Protein AF-A0A9D4EL68-F1 (afdb_monomer)

Radius of gyration: 13.66 Å; Cα contacts (8 Å, |Δi|>4): 103; chains: 1; bounding box: 35×26×33 Å

Sequence (75 aa):
MVSTLSFSYYDKMIDKPELRSRQDLNVVIICANGEKIPYLGYIEVLVKIPFSQNIEIAAPILIVPRQSTMTKYLQ

Foldseek 3Di:
DAAADEPVVLVPDPPRFDFAQPVVVVDWDADPVRDTFDFRGWGWDWDFDPPPPRDTDGHIYTYGYPPRDDPPPPD

Organism: Dreissena polymorpha (NCBI:txid45954)

Nearest PDB structures (foldseek):
  6p5n-assembly1_Aq  TM=3.292E-01  e=2.974E+00  Homo sapiens
  7sqc-assembly1_T3  TM=2.691E-01  e=5.973E+00  Chlamydomonas reinhardtii
  1zqh-assembly1_A  TM=2.718E-01  e=4.939E+00  Homo sapiens
  7sqc-assembly1_T1  TM=2.723E-01  e=5.973E+00  Chlamydomonas reinhardtii

Secondary structure (DSSP, 8-state):
---EEEHHHHTT-SSPPP-EEGGGTT---B-TTSPBPP--EEEEEEEE-TTSTT-EEEEEEEEE-TT-S-TTS--

Structure (mmCIF, N/CA/C/O backbone):
data_AF-A0A9D4EL68-F1
#
_entry.id   AF-A0A9D4EL68-F1
#
loop_
_atom_site.group_PDB
_atom_site.id
_atom_site.type_symbol
_atom_site.label_atom_id
_atom_site.label_alt_id
_atom_site.label_comp_id
_atom_site.label_asym_id
_atom_site.label_entity_id
_atom_site.label_seq_id
_atom_site.pdbx_PDB_ins_code
_atom_site.Cartn_x
_atom_site.Cartn_y
_atom_site.Cartn_z
_atom_site.occupancy
_atom_site.B_iso_or_equiv
_atom_site.auth_seq_id
_atom_site.auth_comp_id
_atom_site.auth_asym_id
_atom_site.auth_atom_id
_atom_site.pdbx_PDB_model_num
ATOM 1 N N . MET A 1 1 ? 7.070 12.629 -0.471 1.00 72.69 1 MET A N 1
ATOM 2 C CA . MET A 1 1 ? 7.391 11.379 0.253 1.00 72.69 1 MET A CA 1
ATOM 3 C C . MET A 1 1 ? 6.187 10.461 0.132 1.00 72.69 1 MET A C 1
ATOM 5 O O . MET A 1 1 ? 5.080 10.972 0.223 1.00 72.69 1 MET A O 1
ATOM 9 N N . VAL A 1 2 ? 6.377 9.171 -0.147 1.00 83.75 2 VAL A N 1
ATOM 10 C CA . VAL A 1 2 ? 5.275 8.212 -0.333 1.00 83.75 2 VAL A CA 1
ATOM 11 C C . VAL A 1 2 ? 5.416 7.060 0.652 1.00 83.75 2 VAL A C 1
ATOM 13 O O . VAL A 1 2 ? 6.525 6.587 0.898 1.00 83.75 2 VAL A O 1
ATOM 16 N N . SER A 1 3 ? 4.294 6.627 1.217 1.00 89.25 3 SER A N 1
ATOM 17 C CA . SER A 1 3 ? 4.237 5.479 2.117 1.00 89.25 3 SER A CA 1
ATOM 18 C C . SER A 1 3 ? 4.135 4.189 1.309 1.00 89.25 3 SER A C 1
ATOM 20 O O . SER A 1 3 ? 3.335 4.086 0.377 1.00 89.25 3 SER A O 1
ATOM 22 N N . THR A 1 4 ? 4.942 3.193 1.668 1.00 90.69 4 THR A N 1
ATOM 23 C CA . THR A 1 4 ? 4.956 1.887 1.000 1.00 90.69 4 THR A CA 1
ATOM 24 C C . THR A 1 4 ? 4.804 0.765 2.016 1.00 90.69 4 THR A C 1
ATOM 26 O O . THR A 1 4 ? 5.197 0.903 3.175 1.00 90.69 4 THR A O 1
ATOM 29 N N . LEU A 1 5 ? 4.236 -0.352 1.574 1.00 91.44 5 LEU A N 1
ATOM 30 C CA . LEU A 1 5 ? 4.117 -1.578 2.347 1.00 91.44 5 LEU A CA 1
ATOM 31 C C . LEU A 1 5 ? 4.582 -2.758 1.498 1.00 91.44 5 LEU A C 1
ATOM 33 O O . LEU A 1 5 ? 4.217 -2.889 0.330 1.00 91.44 5 LEU A O 1
ATOM 37 N N . SER A 1 6 ? 5.383 -3.645 2.086 1.00 92.44 6 SER A N 1
ATOM 38 C CA . SER A 1 6 ? 5.822 -4.847 1.375 1.00 92.44 6 SER A CA 1
ATOM 39 C C . SER A 1 6 ? 4.644 -5.784 1.097 1.00 92.44 6 SER A C 1
ATOM 41 O O . SER A 1 6 ? 3.830 -6.056 1.985 1.00 92.44 6 SER A O 1
ATOM 43 N N . PHE A 1 7 ? 4.608 -6.362 -0.103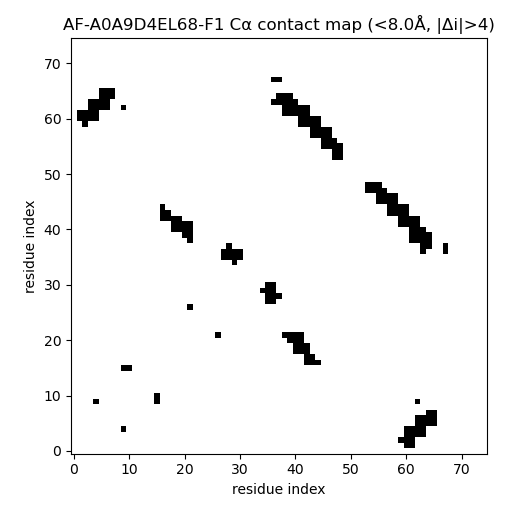 1.00 93.00 7 PHE A N 1
ATOM 44 C CA . PHE A 1 7 ? 3.600 -7.350 -0.483 1.00 93.00 7 PHE A CA 1
ATOM 45 C C . PHE A 1 7 ? 3.563 -8.533 0.491 1.00 93.00 7 PHE A C 1
ATOM 47 O O . PHE A 1 7 ? 2.493 -8.998 0.852 1.00 93.00 7 PHE A O 1
ATOM 54 N N . SER A 1 8 ? 4.718 -8.977 1.000 1.00 92.19 8 SER A N 1
ATOM 55 C CA . SER A 1 8 ? 4.760 -10.098 1.949 1.00 92.19 8 SER A CA 1
ATOM 56 C C . SER A 1 8 ? 4.124 -9.808 3.306 1.00 92.19 8 SER A C 1
ATOM 58 O O . SER A 1 8 ? 3.800 -10.752 4.022 1.00 92.19 8 SER A O 1
ATOM 60 N N . TYR A 1 9 ? 4.006 -8.535 3.687 1.00 92.44 9 TYR A N 1
ATOM 61 C CA . TYR A 1 9 ? 3.271 -8.152 4.889 1.00 92.44 9 TYR A CA 1
ATOM 62 C C . TYR A 1 9 ? 1.787 -7.975 4.572 1.00 92.44 9 TYR A C 1
ATOM 64 O O . TYR A 1 9 ? 0.952 -8.525 5.280 1.00 92.44 9 TYR A O 1
ATOM 72 N N . TYR A 1 10 ? 1.478 -7.279 3.472 1.00 94.19 10 TYR A N 1
ATOM 73 C CA . TYR A 1 10 ? 0.113 -7.127 2.967 1.00 94.19 10 TYR A CA 1
ATOM 74 C C . TYR A 1 10 ? -0.602 -8.479 2.826 1.00 94.19 10 TYR A C 1
ATOM 76 O O . TYR A 1 10 ? -1.709 -8.646 3.323 1.00 94.19 10 TYR A O 1
ATOM 84 N N . ASP A 1 11 ? 0.055 -9.474 2.229 1.00 94.19 11 ASP A N 1
ATOM 85 C CA . ASP A 1 11 ? -0.543 -10.785 1.971 1.00 94.19 11 ASP A CA 1
ATOM 86 C C . ASP A 1 11 ? -0.892 -11.572 3.246 1.00 94.19 11 ASP A C 1
ATOM 88 O O . ASP A 1 11 ? -1.785 -12.413 3.232 1.00 94.19 11 ASP A O 1
ATOM 92 N N . LYS A 1 12 ? -0.230 -11.253 4.365 1.00 95.19 12 LYS A N 1
ATOM 93 C CA . LYS A 1 12 ? -0.442 -11.887 5.675 1.00 95.19 12 LYS A CA 1
ATOM 94 C C . LYS A 1 12 ? -1.440 -11.142 6.566 1.00 95.19 12 LYS A C 1
ATOM 96 O O . LYS A 1 12 ? -1.633 -11.546 7.712 1.00 95.19 12 LYS A O 1
ATOM 101 N N . MET A 1 13 ? -2.030 -10.044 6.095 1.00 93.94 13 MET A N 1
ATOM 102 C CA . MET A 1 13 ? -3.027 -9.299 6.865 1.00 93.94 13 MET A CA 1
ATOM 103 C C . MET A 1 13 ? -4.299 -10.131 7.053 1.00 93.94 13 MET A C 1
ATOM 105 O O . MET A 1 13 ? -4.798 -10.727 6.103 1.00 93.94 13 MET A O 1
ATOM 109 N N . ILE A 1 14 ? -4.818 -10.146 8.283 1.00 92.88 14 ILE A N 1
ATOM 110 C CA . ILE A 1 14 ? -6.066 -10.846 8.627 1.00 92.88 14 ILE A CA 1
ATOM 111 C C . ILE A 1 14 ? -7.264 -10.118 8.005 1.00 92.88 14 ILE A C 1
ATOM 113 O O . ILE A 1 14 ? -8.092 -10.745 7.356 1.00 92.88 14 ILE A O 1
ATOM 117 N N . ASP A 1 15 ? -7.314 -8.795 8.157 1.00 89.81 15 ASP A N 1
ATOM 118 C CA . ASP A 1 15 ? -8.316 -7.922 7.543 1.00 89.81 15 ASP A CA 1
ATOM 119 C C . ASP A 1 15 ? -7.661 -7.143 6.397 1.00 89.81 15 ASP A C 1
ATOM 121 O O . ASP A 1 15 ? -7.214 -6.006 6.550 1.00 89.81 15 ASP A O 1
ATOM 125 N N . LYS A 1 16 ? -7.432 -7.848 5.285 1.00 92.25 16 LYS A N 1
ATOM 126 C CA . LYS A 1 16 ? -6.632 -7.363 4.157 1.00 92.25 16 LYS A CA 1
ATOM 127 C C . LYS A 1 16 ? -7.453 -6.392 3.295 1.00 92.25 16 LYS A C 1
ATOM 129 O O . LYS A 1 16 ? -8.410 -6.842 2.664 1.00 92.25 16 LYS A O 1
ATOM 134 N N . PRO A 1 17 ? -7.062 -5.106 3.181 1.00 93.94 17 PRO A N 1
ATOM 135 C CA . PRO A 1 17 ? -7.762 -4.158 2.319 1.00 93.94 17 PRO A CA 1
ATOM 136 C C . PRO A 1 17 ? -7.666 -4.554 0.843 1.00 93.94 17 PRO A C 1
ATOM 138 O O . PRO A 1 17 ? -6.707 -5.209 0.423 1.00 93.94 17 PRO A O 1
ATOM 141 N N . GLU A 1 18 ? -8.628 -4.115 0.037 1.00 95.38 18 GLU A N 1
ATOM 142 C CA . GLU A 1 18 ? -8.623 -4.353 -1.407 1.00 95.38 18 GLU A CA 1
ATOM 143 C C . GLU A 1 18 ? -7.394 -3.717 -2.076 1.00 95.38 18 GLU A C 1
ATOM 145 O O . GLU A 1 18 ? -7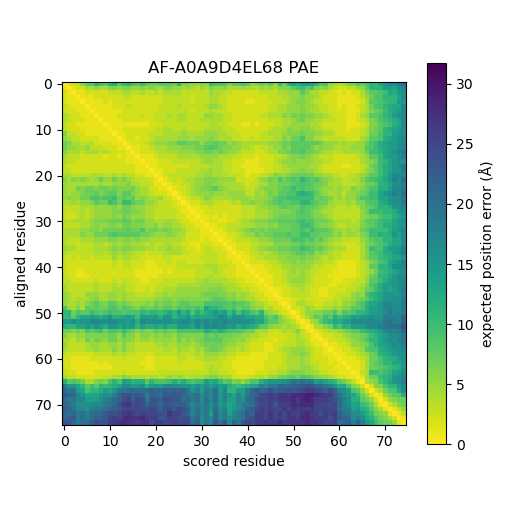.102 -2.535 -1.881 1.00 95.38 18 GLU A O 1
ATOM 150 N N . LEU A 1 19 ? -6.683 -4.506 -2.887 1.00 95.38 19 LEU A N 1
ATOM 151 C CA . LEU A 1 19 ? -5.588 -4.008 -3.712 1.00 95.38 19 LEU A CA 1
ATOM 152 C C . LEU A 1 19 ? -6.149 -3.355 -4.976 1.00 95.38 19 LEU A C 1
ATOM 154 O O . LEU A 1 19 ? -6.619 -4.045 -5.880 1.00 95.38 19 LEU A O 1
ATOM 158 N N . ARG A 1 20 ? -6.038 -2.033 -5.059 1.00 95.25 20 ARG A N 1
ATOM 159 C CA . ARG A 1 20 ? -6.491 -1.245 -6.207 1.00 95.25 20 ARG A CA 1
ATOM 160 C C . ARG A 1 20 ? -5.420 -1.101 -7.280 1.00 95.25 20 ARG A C 1
ATOM 162 O O . ARG A 1 20 ? -4.219 -1.260 -7.021 1.00 95.25 20 ARG A O 1
ATOM 169 N N . SER A 1 21 ? -5.860 -0.808 -8.503 1.00 92.62 21 SER A N 1
ATOM 170 C CA . SER A 1 21 ? -4.993 -0.793 -9.677 1.00 92.62 21 SER A CA 1
ATOM 171 C C . SER A 1 21 ? -4.022 0.379 -9.631 1.00 92.62 21 SER A C 1
ATOM 173 O O . SER A 1 21 ? -4.372 1.520 -9.352 1.00 92.62 21 SER A O 1
ATOM 175 N N . ARG A 1 22 ? -2.768 0.128 -10.012 1.00 85.75 22 ARG A N 1
ATOM 176 C CA . ARG A 1 22 ? -1.778 1.200 -10.205 1.00 85.75 22 ARG A CA 1
ATOM 177 C C . ARG A 1 22 ? -2.185 2.229 -11.268 1.00 85.75 22 ARG A C 1
ATOM 179 O O . ARG A 1 22 ? -1.678 3.346 -11.260 1.00 85.75 22 ARG A O 1
ATOM 186 N N . GLN A 1 23 ? -3.052 1.839 -12.204 1.00 87.94 23 GLN A N 1
ATOM 187 C CA . GLN A 1 23 ? -3.513 2.716 -13.283 1.00 87.94 23 GLN A CA 1
ATOM 188 C C . GLN A 1 23 ? -4.386 3.854 -12.748 1.00 87.94 23 GLN A C 1
ATOM 190 O O . GLN A 1 23 ? -4.370 4.934 -13.329 1.00 87.94 23 GLN A O 1
ATOM 195 N N . ASP A 1 24 ? -5.050 3.645 -11.609 1.00 86.38 24 ASP A N 1
ATOM 196 C CA . ASP A 1 24 ? -5.970 4.618 -11.015 1.00 86.38 24 ASP A CA 1
ATOM 197 C C . ASP A 1 24 ? -5.230 5.860 -10.495 1.00 86.38 24 ASP A C 1
ATOM 199 O O . ASP A 1 24 ? -5.766 6.964 -10.512 1.00 86.38 24 ASP A O 1
ATOM 203 N N . LEU A 1 25 ? -3.969 5.701 -10.070 1.00 82.75 25 LEU A N 1
ATOM 204 C CA . LEU A 1 25 ? -3.137 6.811 -9.598 1.00 82.75 25 LEU A CA 1
ATOM 205 C C . LEU A 1 25 ? -2.373 7.507 -10.732 1.00 82.75 25 LEU A C 1
ATOM 207 O O . LEU A 1 25 ? -2.016 8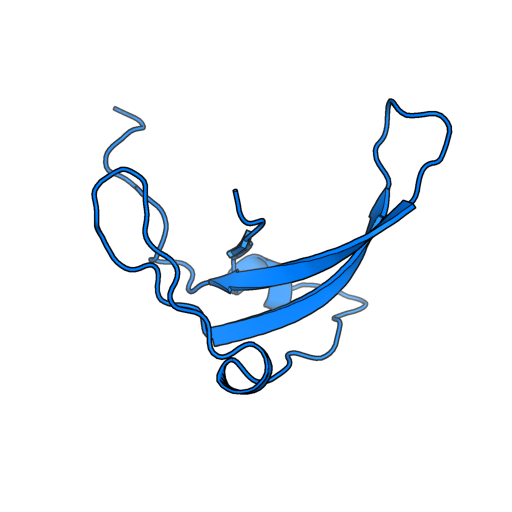.671 -10.592 1.00 82.75 25 LEU A O 1
ATOM 211 N N . ASN A 1 26 ? -2.084 6.803 -11.833 1.00 84.12 26 ASN A N 1
ATOM 212 C CA . ASN A 1 26 ? -1.273 7.293 -12.956 1.00 84.12 26 ASN A CA 1
ATOM 213 C C . ASN A 1 26 ? 0.033 8.009 -12.526 1.00 84.12 26 ASN A C 1
ATOM 215 O O . ASN A 1 26 ? 0.422 9.033 -13.090 1.00 84.12 26 ASN A O 1
ATOM 219 N N . VAL A 1 27 ? 0.716 7.478 -11.503 1.00 84.69 27 VAL A N 1
ATOM 220 C CA . VAL A 1 27 ? 1.965 8.045 -10.966 1.00 84.69 27 VAL A CA 1
ATOM 221 C C . VAL A 1 27 ? 3.167 7.135 -11.189 1.00 84.69 27 VAL A C 1
ATOM 223 O O . VAL A 1 27 ? 3.088 5.906 -11.091 1.00 84.69 27 VAL A O 1
ATOM 226 N N . VAL A 1 28 ? 4.321 7.765 -11.414 1.00 87.12 28 VAL A N 1
ATOM 227 C CA . VAL A 1 28 ? 5.636 7.118 -11.400 1.00 87.12 28 VAL A CA 1
ATOM 228 C C . VAL A 1 28 ? 6.353 7.520 -10.119 1.00 87.12 28 VAL A C 1
ATOM 230 O O . VAL A 1 28 ? 6.517 8.704 -9.840 1.00 87.12 28 VAL A O 1
ATOM 233 N N . ILE A 1 29 ? 6.799 6.530 -9.349 1.00 86.38 29 ILE A N 1
ATOM 234 C CA . ILE A 1 29 ? 7.524 6.756 -8.099 1.00 86.38 29 ILE A CA 1
ATOM 235 C C . ILE A 1 29 ? 9.018 6.630 -8.353 1.00 86.38 29 ILE A C 1
ATOM 237 O O . ILE A 1 29 ? 9.481 5.621 -8.889 1.00 86.38 29 ILE A O 1
ATOM 241 N N . ILE A 1 30 ? 9.758 7.660 -7.952 1.00 88.00 30 ILE A N 1
ATOM 242 C CA . ILE A 1 30 ? 11.204 7.761 -8.133 1.00 88.00 30 ILE A CA 1
ATOM 243 C C . ILE A 1 3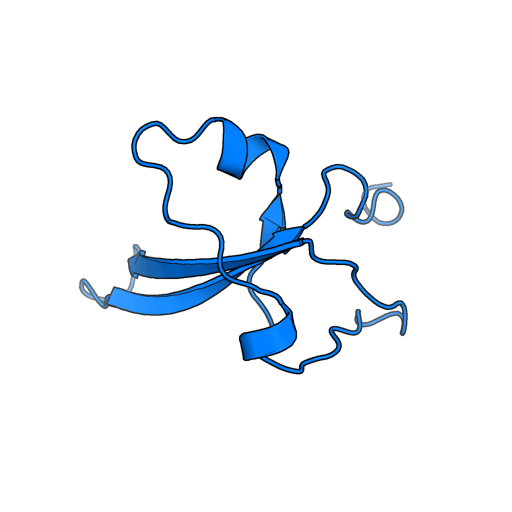0 ? 11.847 7.913 -6.751 1.00 88.00 30 ILE A C 1
ATOM 245 O O . ILE A 1 30 ? 11.442 8.764 -5.956 1.00 88.00 30 ILE A O 1
ATOM 249 N N . CYS A 1 31 ? 12.822 7.058 -6.457 1.00 84.38 31 CYS A N 1
ATOM 250 C CA . CYS A 1 31 ? 13.661 7.134 -5.267 1.00 84.38 31 CYS A CA 1
ATOM 251 C C . CYS A 1 31 ? 14.572 8.368 -5.299 1.00 84.38 31 CYS A C 1
ATOM 253 O O . CYS A 1 31 ? 14.852 8.937 -6.351 1.00 84.38 31 CYS A O 1
ATOM 255 N N . ALA A 1 32 ? 15.143 8.721 -4.146 1.00 85.44 32 ALA A N 1
ATOM 256 C CA . ALA A 1 32 ? 16.142 9.788 -4.062 1.00 85.44 32 ALA A CA 1
ATOM 257 C C . ALA A 1 32 ? 17.389 9.531 -4.939 1.00 85.44 32 ALA A C 1
ATOM 259 O O . ALA A 1 32 ? 18.031 10.477 -5.379 1.00 85.44 32 ALA A O 1
ATOM 260 N N . ASN A 1 33 ? 17.711 8.265 -5.229 1.00 86.38 33 ASN A N 1
ATOM 261 C CA . ASN A 1 33 ? 18.806 7.869 -6.121 1.00 86.38 33 ASN A CA 1
ATOM 262 C C . ASN A 1 33 ? 18.427 7.885 -7.620 1.00 86.38 33 ASN A C 1
ATOM 264 O O . ASN A 1 33 ? 19.226 7.462 -8.450 1.00 86.38 33 ASN A O 1
ATOM 268 N N . GLY A 1 34 ? 17.217 8.332 -7.975 1.00 87.00 34 GLY A N 1
ATOM 269 C CA . GLY A 1 34 ? 16.725 8.378 -9.355 1.00 87.00 34 GLY A CA 1
ATOM 270 C C . GLY A 1 34 ? 16.150 7.058 -9.884 1.00 87.00 34 GLY A C 1
ATOM 271 O O . GLY A 1 34 ? 15.608 7.035 -10.990 1.00 87.00 34 GLY A O 1
ATOM 272 N N . GLU A 1 35 ? 16.213 5.965 -9.119 1.00 86.88 35 GLU A N 1
ATOM 273 C CA . GLU A 1 35 ? 15.644 4.681 -9.536 1.00 86.88 35 GLU A CA 1
ATOM 274 C C . GLU A 1 35 ? 14.115 4.681 -9.423 1.00 86.88 35 GLU A C 1
ATOM 276 O O . GLU A 1 35 ? 13.530 5.249 -8.499 1.00 86.88 35 GLU A O 1
ATOM 281 N N . LYS A 1 36 ? 13.446 4.006 -10.362 1.00 87.81 36 LYS A N 1
ATOM 282 C CA . LYS A 1 36 ? 11.992 3.824 -10.315 1.00 87.81 36 LYS A CA 1
ATOM 283 C C . LYS A 1 36 ? 11.638 2.703 -9.346 1.00 87.81 36 LYS A C 1
ATOM 285 O O . LYS A 1 36 ? 12.174 1.603 -9.459 1.00 87.81 36 LYS A O 1
ATOM 290 N N . ILE A 1 37 ?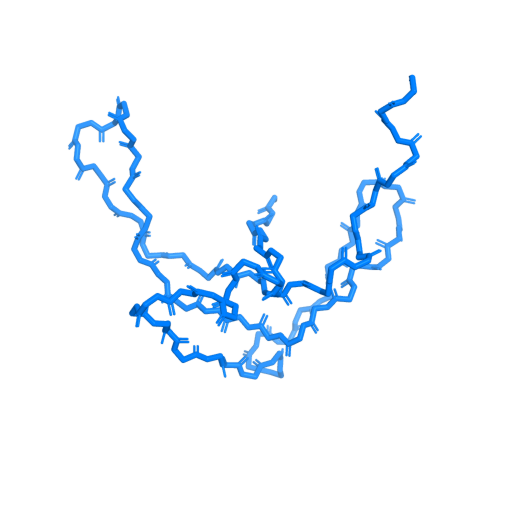 10.680 2.953 -8.458 1.00 84.88 37 ILE A N 1
ATOM 291 C CA . ILE A 1 37 ? 10.167 1.925 -7.548 1.00 84.88 37 ILE A CA 1
ATOM 292 C C . ILE A 1 37 ? 8.999 1.205 -8.227 1.00 84.88 37 ILE A C 1
ATOM 294 O O . ILE A 1 37 ? 7.967 1.836 -8.483 1.00 84.88 37 ILE A O 1
ATOM 298 N N . PRO A 1 38 ? 9.110 -0.103 -8.515 1.00 88.12 38 PRO A N 1
ATOM 299 C CA . PRO A 1 38 ? 7.966 -0.869 -8.975 1.00 88.12 38 PRO A CA 1
ATOM 300 C C . PRO A 1 38 ? 6.967 -1.047 -7.828 1.00 88.12 38 PRO A C 1
ATOM 302 O O . PRO A 1 38 ? 7.338 -1.361 -6.698 1.00 88.12 38 PRO A O 1
ATOM 305 N N . TYR A 1 39 ?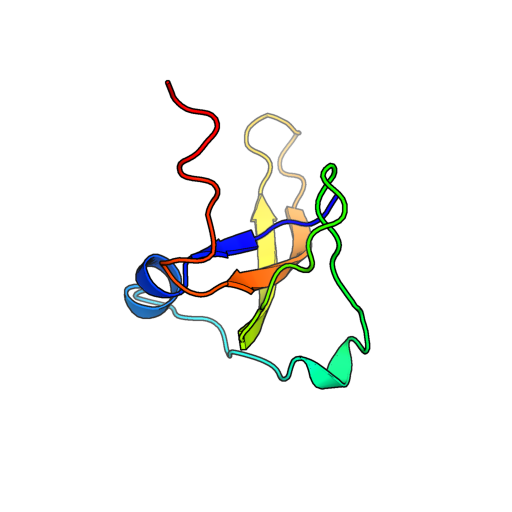 5.684 -0.903 -8.139 1.00 91.19 39 TYR A N 1
ATOM 306 C CA . TYR A 1 39 ? 4.591 -1.195 -7.220 1.00 91.19 39 TYR A CA 1
ATOM 307 C C . TYR A 1 39 ? 3.493 -1.978 -7.947 1.00 91.19 39 TYR A C 1
ATOM 309 O O . TYR A 1 39 ? 3.316 -1.858 -9.164 1.00 91.19 39 TYR A O 1
ATOM 317 N N . LEU A 1 40 ? 2.808 -2.836 -7.195 1.00 92.75 40 LEU A N 1
ATOM 318 C CA . LEU A 1 40 ? 1.772 -3.746 -7.689 1.00 92.75 40 LEU A CA 1
ATOM 319 C C . LEU A 1 40 ? 0.409 -3.051 -7.770 1.00 92.75 40 LEU A C 1
ATOM 321 O O . LEU A 1 40 ? -0.387 -3.337 -8.656 1.00 92.75 40 LEU A O 1
ATOM 325 N N . GLY A 1 41 ? 0.179 -2.113 -6.860 1.00 94.06 41 GLY A N 1
ATOM 326 C CA . GLY A 1 41 ? -1.064 -1.381 -6.694 1.00 94.06 41 GLY A CA 1
ATOM 327 C C . GLY A 1 41 ? -0.998 -0.554 -5.420 1.00 94.06 41 GLY A C 1
ATOM 328 O O . GLY A 1 41 ? 0.091 -0.327 -4.875 1.00 94.06 41 GLY A O 1
ATOM 329 N N . TYR A 1 42 ? -2.150 -0.130 -4.927 1.00 94.44 42 TYR A N 1
ATOM 330 C CA . TYR A 1 42 ? -2.246 0.602 -3.671 1.00 94.44 42 TYR A CA 1
ATOM 331 C C . TYR A 1 42 ? -3.432 0.119 -2.846 1.00 94.44 42 TYR A C 1
ATOM 333 O O . TYR A 1 42 ? -4.360 -0.494 -3.367 1.00 94.44 42 TYR A O 1
ATOM 341 N N . ILE A 1 43 ? -3.376 0.397 -1.552 1.00 95.12 43 ILE A N 1
ATOM 342 C CA . ILE A 1 43 ? -4.492 0.215 -0.629 1.00 95.12 43 ILE A CA 1
ATOM 343 C C . ILE A 1 43 ? -4.871 1.571 -0.046 1.00 95.12 43 ILE A C 1
ATOM 345 O O . ILE A 1 43 ? -4.002 2.418 0.171 1.00 95.12 43 ILE A O 1
ATOM 349 N N . GLU A 1 44 ? -6.154 1.774 0.222 1.00 93.19 44 GLU A N 1
ATOM 350 C CA . GLU A 1 44 ? -6.637 2.929 0.979 1.00 93.19 44 GLU A CA 1
ATOM 351 C C . GLU A 1 44 ? -6.801 2.525 2.436 1.00 93.19 44 GLU A C 1
ATOM 353 O O . GLU A 1 44 ? -7.511 1.569 2.745 1.00 93.19 44 GLU A O 1
ATOM 358 N N . VAL A 1 45 ? -6.117 3.234 3.332 1.00 91.44 45 VAL A N 1
ATOM 359 C CA . VAL A 1 45 ? -6.178 2.955 4.767 1.00 91.44 45 VAL A CA 1
ATOM 360 C C . VAL A 1 45 ? -6.276 4.242 5.572 1.00 91.44 45 VAL A C 1
ATOM 362 O O . VAL A 1 45 ? -5.810 5.302 5.148 1.00 91.44 45 VAL A O 1
ATOM 365 N N . LEU A 1 46 ? -6.853 4.126 6.765 1.00 90.94 46 LEU A N 1
ATOM 366 C CA . LEU A 1 46 ? -6.771 5.149 7.798 1.00 90.94 46 LEU A CA 1
ATOM 367 C C . LEU A 1 46 ? -5.515 4.898 8.631 1.00 90.94 46 LEU A C 1
ATOM 369 O O . LEU A 1 46 ? -5.379 3.869 9.293 1.00 90.94 46 LEU A O 1
ATOM 373 N N . VAL A 1 47 ? -4.576 5.836 8.581 1.00 87.12 47 VAL A N 1
ATOM 374 C CA . VAL A 1 47 ? -3.353 5.789 9.381 1.00 87.12 47 VAL A CA 1
ATOM 375 C C . VAL A 1 47 ? -3.568 6.613 10.639 1.00 87.12 47 VAL A C 1
ATOM 377 O O . VAL A 1 47 ? -3.767 7.825 10.571 1.00 87.12 47 VAL A O 1
ATOM 380 N N . LYS A 1 48 ? -3.488 5.955 11.796 1.00 88.19 48 LYS A N 1
ATOM 381 C CA . LYS A 1 48 ? -3.521 6.614 13.101 1.00 88.19 48 LYS A CA 1
ATOM 382 C C . LYS A 1 48 ? -2.109 7.000 13.529 1.00 88.19 48 LYS A C 1
ATOM 384 O O . LYS A 1 48 ? -1.238 6.136 13.628 1.00 88.19 48 LYS A O 1
ATOM 389 N N . ILE A 1 49 ? -1.883 8.282 13.811 1.00 84.38 49 ILE A N 1
ATOM 390 C CA . ILE A 1 49 ? -0.576 8.774 14.271 1.00 84.38 49 ILE A CA 1
ATOM 391 C C . ILE A 1 49 ? -0.516 8.685 15.807 1.00 84.38 49 ILE A C 1
ATOM 393 O O . ILE A 1 49 ? -1.236 9.426 16.478 1.00 84.38 49 ILE A O 1
ATOM 397 N N . PRO A 1 50 ? 0.351 7.833 16.395 1.00 79.62 50 PRO A N 1
ATOM 398 C CA . PRO A 1 50 ? 0.309 7.525 17.831 1.00 79.62 50 PRO A CA 1
ATOM 399 C C . PRO A 1 50 ? 0.506 8.723 18.772 1.00 79.62 50 PRO A C 1
ATOM 401 O O . PRO A 1 50 ? 0.021 8.697 19.897 1.00 79.62 50 PRO A O 1
ATOM 404 N N . PHE A 1 51 ? 1.189 9.779 18.322 1.00 83.75 51 PHE A N 1
ATOM 405 C CA . PHE A 1 51 ? 1.560 10.937 19.152 1.00 83.75 51 PHE A CA 1
ATOM 406 C C . PHE A 1 51 ? 0.782 12.216 18.824 1.00 83.75 51 PHE A C 1
ATOM 408 O O . PHE A 1 51 ? 1.061 13.277 19.374 1.00 83.75 51 PHE A O 1
ATOM 415 N N . SER A 1 52 ? -0.194 12.131 17.925 1.00 77.19 52 SER A N 1
ATOM 416 C CA . SER A 1 52 ? -0.957 13.278 17.447 1.00 77.19 52 SER A CA 1
ATOM 417 C C . SER A 1 52 ? -2.419 13.070 17.805 1.00 77.19 52 SER A C 1
ATOM 419 O O . SER A 1 52 ? -3.134 12.498 16.997 1.00 77.19 52 SER A O 1
ATOM 421 N N . GLN A 1 53 ? -2.832 13.468 19.015 1.00 79.00 53 GLN A N 1
ATOM 422 C CA . GLN A 1 53 ? -4.222 13.670 19.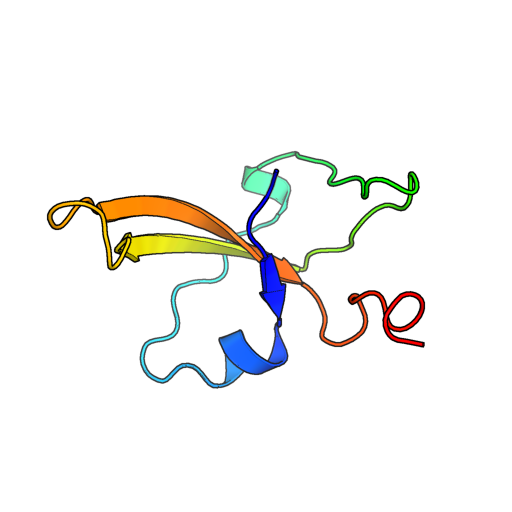486 1.00 79.00 53 GLN A CA 1
ATOM 423 C C . GLN A 1 53 ? -5.350 12.903 18.738 1.00 79.00 53 GLN A C 1
ATOM 425 O O . GLN A 1 53 ? -6.374 13.485 18.401 1.00 79.00 53 GLN A O 1
ATOM 430 N N . ASN A 1 54 ? -5.186 11.598 18.478 1.00 75.38 54 ASN A N 1
ATOM 431 C CA . ASN A 1 54 ? -6.097 10.774 17.663 1.00 75.38 54 ASN A CA 1
ATOM 432 C C . ASN A 1 54 ? -6.416 11.311 16.248 1.00 75.38 54 ASN A C 1
ATOM 434 O O . ASN A 1 54 ? -7.533 11.144 15.767 1.00 75.38 54 ASN A O 1
ATOM 438 N N . ILE A 1 55 ? -5.453 11.918 15.555 1.00 86.62 55 ILE A N 1
ATOM 439 C CA . ILE A 1 55 ? -5.616 12.248 14.137 1.00 86.62 55 ILE A CA 1
ATOM 440 C C . ILE A 1 55 ? -5.484 10.967 13.312 1.00 86.62 55 ILE A C 1
ATOM 442 O O . ILE A 1 55 ? -4.478 10.250 13.390 1.00 86.62 55 ILE A O 1
ATOM 446 N N . GLU A 1 56 ? -6.510 10.715 12.508 1.00 89.00 56 GLU A N 1
ATOM 447 C CA . GLU A 1 56 ? -6.533 9.680 11.485 1.00 89.00 56 GLU A CA 1
ATOM 448 C C . GLU A 1 56 ? -6.430 10.333 10.113 1.00 89.00 56 GLU A C 1
ATOM 450 O O . GLU A 1 56 ? -7.109 11.317 9.817 1.00 89.00 56 GLU A O 1
ATOM 455 N N . ILE A 1 57 ? -5.547 9.796 9.278 1.00 88.38 57 ILE A N 1
ATOM 456 C CA . ILE A 1 57 ? -5.319 10.302 7.929 1.00 88.38 57 ILE A CA 1
ATOM 457 C C . ILE A 1 57 ? -5.676 9.197 6.949 1.00 88.38 57 ILE A C 1
ATOM 459 O O . ILE A 1 57 ? -5.062 8.130 6.962 1.00 88.38 57 ILE A O 1
ATOM 463 N N . ALA A 1 58 ? -6.648 9.470 6.080 1.00 89.81 58 ALA A N 1
ATOM 464 C CA . ALA A 1 58 ? -6.896 8.644 4.910 1.00 89.81 58 ALA A CA 1
ATOM 465 C C . ALA A 1 58 ? -5.737 8.834 3.928 1.00 89.81 58 ALA A C 1
ATOM 467 O O . ALA A 1 58 ? -5.525 9.935 3.414 1.00 89.81 58 ALA A O 1
ATOM 468 N N . ALA A 1 59 ? -4.961 7.777 3.702 1.00 88.50 59 ALA A N 1
ATOM 469 C CA . ALA A 1 59 ? -3.800 7.837 2.828 1.00 88.50 59 ALA A CA 1
ATOM 470 C C . ALA A 1 59 ? -3.688 6.577 1.962 1.00 88.50 59 ALA A C 1
ATOM 472 O O . ALA A 1 59 ? -3.871 5.462 2.465 1.00 88.50 59 ALA A O 1
ATOM 473 N N . PRO A 1 60 ? -3.333 6.726 0.674 1.00 91.50 60 PRO A N 1
ATOM 474 C CA . PRO A 1 60 ? -2.956 5.590 -0.142 1.00 91.50 60 PRO A CA 1
ATOM 475 C C . PRO A 1 60 ? -1.584 5.068 0.302 1.00 91.50 60 PRO A C 1
ATOM 477 O O . PRO A 1 60 ? -0.627 5.834 0.455 1.00 91.50 60 PRO A O 1
ATOM 480 N N . ILE A 1 61 ? -1.4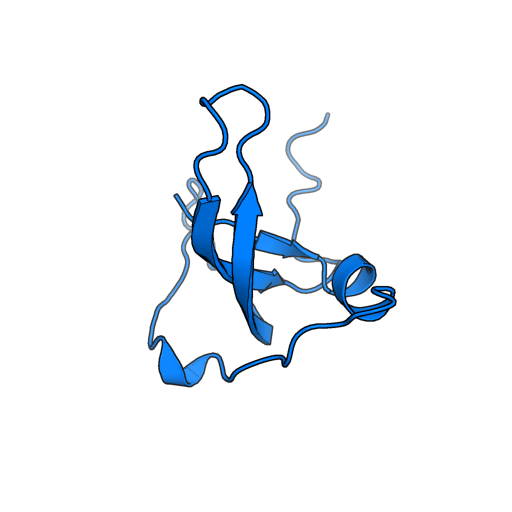71 3.753 0.471 1.00 93.06 61 ILE A N 1
ATOM 481 C CA . ILE A 1 61 ? -0.196 3.068 0.705 1.00 93.06 61 ILE A CA 1
ATOM 482 C C . ILE A 1 61 ? 0.107 2.184 -0.496 1.00 93.06 61 ILE A C 1
ATOM 484 O O . ILE A 1 61 ? -0.696 1.330 -0.873 1.00 93.06 61 ILE A O 1
ATOM 488 N N . LEU A 1 62 ? 1.280 2.375 -1.098 1.00 93.69 62 LEU A N 1
ATOM 489 C CA . LEU A 1 62 ? 1.687 1.589 -2.259 1.00 93.69 62 LEU A CA 1
ATOM 490 C C . LEU A 1 62 ? 2.170 0.207 -1.831 1.00 93.69 62 LEU A C 1
ATOM 492 O O . LEU A 1 62 ? 3.020 0.087 -0.946 1.00 93.69 62 LEU A O 1
ATOM 496 N N . ILE A 1 63 ? 1.682 -0.831 -2.503 1.00 93.75 63 ILE A N 1
ATOM 497 C CA . ILE A 1 63 ? 2.128 -2.201 -2.259 1.00 93.75 63 ILE A CA 1
ATOM 498 C C . ILE A 1 63 ? 3.295 -2.517 -3.184 1.00 93.75 63 ILE A C 1
ATOM 500 O O . ILE A 1 63 ? 3.147 -2.557 -4.408 1.00 93.75 63 ILE A O 1
ATOM 504 N N . VAL A 1 64 ? 4.463 -2.749 -2.594 1.00 92.69 64 VAL A N 1
ATOM 505 C CA . VAL A 1 64 ? 5.713 -2.966 -3.327 1.00 92.69 64 VAL A CA 1
ATOM 506 C C . VAL A 1 64 ? 6.174 -4.426 -3.219 1.00 92.69 64 VAL A C 1
ATOM 508 O O . VAL A 1 64 ? 5.947 -5.067 -2.187 1.00 92.69 64 VAL A O 1
ATOM 511 N N . PRO A 1 65 ? 6.804 -5.006 -4.257 1.00 90.19 65 PRO A N 1
ATOM 512 C CA . PRO A 1 65 ? 7.319 -6.373 -4.197 1.00 90.19 65 PRO A CA 1
ATOM 513 C C . PRO A 1 65 ? 8.321 -6.561 -3.049 1.00 90.19 65 PRO A C 1
ATOM 515 O O . PRO A 1 65 ? 9.065 -5.656 -2.700 1.00 90.19 65 PRO A O 1
ATOM 518 N N . ARG A 1 66 ? 8.422 -7.772 -2.487 1.00 69.50 66 ARG A N 1
ATOM 519 C CA . ARG A 1 66 ? 9.358 -8.075 -1.380 1.00 69.50 66 ARG A CA 1
ATOM 520 C C . ARG A 1 66 ? 10.821 -7.692 -1.678 1.00 69.50 66 ARG A C 1
ATOM 522 O O . ARG A 1 66 ? 11.576 -7.417 -0.755 1.00 69.50 66 ARG A O 1
ATOM 529 N N . GLN A 1 67 ? 11.213 -7.692 -2.950 1.00 61.62 67 GLN A N 1
ATOM 530 C CA . GLN A 1 67 ? 12.579 -7.418 -3.405 1.00 61.62 67 GLN A CA 1
ATOM 531 C C . GLN A 1 67 ? 12.845 -5.951 -3.772 1.00 61.62 67 GLN A C 1
ATOM 533 O O . GLN A 1 67 ? 13.961 -5.630 -4.163 1.00 61.62 67 GLN A O 1
ATOM 538 N N . SER A 1 68 ? 11.870 -5.043 -3.663 1.00 53.28 68 SER A N 1
ATOM 539 C CA . SER A 1 68 ? 12.077 -3.646 -4.075 1.00 53.28 68 SER A CA 1
ATOM 540 C C . SER A 1 68 ? 12.791 -2.781 -3.031 1.00 53.28 68 SER A C 1
ATOM 542 O O . SER A 1 68 ? 13.021 -1.601 -3.280 1.00 53.28 68 SER A O 1
ATOM 544 N N . THR A 1 69 ? 13.155 -3.326 -1.868 1.00 51.59 69 THR A N 1
ATOM 545 C CA . THR A 1 69 ? 13.803 -2.549 -0.807 1.00 51.59 69 THR A CA 1
ATOM 546 C C . THR A 1 69 ? 15.309 -2.763 -0.816 1.00 51.59 69 THR A C 1
ATOM 548 O O . THR A 1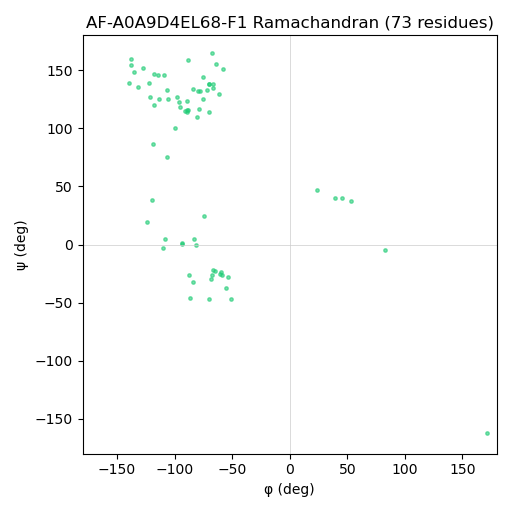 69 ? 15.802 -3.748 -0.287 1.00 51.59 69 THR A O 1
ATOM 551 N N . MET A 1 70 ? 16.028 -1.807 -1.403 1.00 51.53 70 MET A N 1
ATOM 552 C CA . MET A 1 70 ? 17.119 -1.069 -0.748 1.00 51.53 70 MET A CA 1
ATOM 553 C C . MET A 1 70 ? 18.082 -1.836 0.192 1.00 51.53 70 MET A C 1
ATOM 555 O O . MET A 1 70 ? 18.537 -1.279 1.187 1.00 51.53 70 MET A O 1
ATOM 559 N N . THR A 1 71 ? 18.500 -3.062 -0.127 1.00 43.81 71 THR A N 1
ATOM 560 C CA . THR A 1 71 ? 19.557 -3.784 0.618 1.00 43.81 71 THR A CA 1
ATOM 561 C C . THR A 1 71 ? 20.973 -3.252 0.336 1.00 43.81 71 THR A C 1
ATOM 563 O O . THR A 1 71 ? 21.947 -3.987 0.461 1.00 43.81 71 THR A O 1
ATOM 566 N N . LYS A 1 72 ? 21.128 -1.990 -0.087 1.00 41.28 72 LYS A N 1
ATOM 567 C CA . LYS A 1 72 ? 22.449 -1.368 -0.307 1.00 41.28 72 LYS A CA 1
ATOM 568 C C . LYS A 1 72 ? 22.819 -0.279 0.701 1.00 41.28 72 LYS A C 1
ATOM 570 O O . LYS A 1 72 ? 23.934 0.213 0.632 1.00 41.28 72 LYS A O 1
ATOM 575 N N . TYR A 1 73 ? 21.936 0.073 1.638 1.00 43.28 73 TYR A N 1
ATOM 576 C CA . TYR A 1 73 ? 22.184 1.176 2.582 1.00 43.28 73 TYR A CA 1
ATOM 577 C C . TYR A 1 73 ? 22.077 0.778 4.066 1.00 43.28 73 TYR A C 1
ATOM 579 O O . TYR A 1 73 ? 21.922 1.641 4.920 1.00 43.28 73 TYR A O 1
ATOM 587 N N . LEU A 1 74 ? 22.167 -0.521 4.377 1.00 37.44 74 LEU A N 1
ATOM 588 C CA . LEU A 1 74 ? 22.317 -1.037 5.748 1.00 37.44 74 LEU A CA 1
ATOM 589 C C . LEU A 1 74 ? 23.625 -1.837 5.912 1.00 37.44 74 LEU A C 1
ATOM 591 O O . LEU A 1 74 ? 23.635 -2.876 6.570 1.00 37.44 74 LEU A O 1
ATOM 595 N N . GLN A 1 75 ? 24.707 -1.376 5.277 1.00 35.84 75 GLN A N 1
ATOM 596 C CA . GLN A 1 75 ? 26.076 -1.780 5.621 1.00 35.84 75 GLN A CA 1
ATOM 597 C C . GLN A 1 75 ? 26.748 -0.668 6.414 1.00 35.84 75 GLN A C 1
ATOM 599 O O . GLN A 1 75 ? 26.563 0.505 6.016 1.00 35.84 75 GLN A O 1
#

Solvent-accessible surface area (backbone atoms only — not comparable to full-atom values): 4894 Å² total; per-residue (Å²): 140,83,57,72,42,45,39,73,57,57,73,68,42,90,86,57,68,70,79,39,62,51,72,82,71,73,72,85,52,65,46,98,87,68,48,72,60,70,62,75,19,32,30,78,44,75,47,71,45,95,89,43,94,82,46,68,43,82,44,70,34,34,30,22,54,78,83,71,65,74,86,80,76,85,120

Mean predicted aligned error: 6.9 Å

pLDDT: mean 83.61, std 14.86, range [35.84, 95.38]